Protein AF-A0A0F9DFB7-F1 (afdb_monomer_lite)

pLDDT: mean 82.39, std 17.06, range [36.91, 97.0]

Structure (mmCIF, N/CA/C/O backbone):
data_AF-A0A0F9DFB7-F1
#
_entry.id   AF-A0A0F9DFB7-F1
#
loop_
_atom_site.group_PDB
_atom_site.id
_atom_site.type_symbol
_atom_site.label_atom_id
_atom_site.label_alt_id
_atom_site.label_comp_id
_atom_site.label_asym_id
_atom_site.label_entity_id
_atom_site.label_seq_id
_atom_site.pdbx_PDB_ins_code
_atom_site.Cartn_x
_atom_site.Cartn_y
_atom_site.Cartn_z
_atom_site.occupancy
_atom_site.B_iso_or_equiv
_atom_site.auth_seq_id
_atom_site.auth_comp_id
_atom_site.auth_asym_id
_atom_site.auth_atom_id
_atom_site.pdbx_PDB_model_num
ATOM 1 N N . MET A 1 1 ? 10.838 5.566 4.985 1.00 41.28 1 MET A N 1
ATOM 2 C CA . MET A 1 1 ? 12.018 4.876 5.554 1.00 41.28 1 MET A CA 1
ATOM 3 C C . MET A 1 1 ? 11.910 3.370 5.271 1.00 41.28 1 MET A C 1
ATOM 5 O O . MET A 1 1 ? 11.809 2.583 6.194 1.00 41.28 1 MET A O 1
ATOM 9 N N . TYR A 1 2 ? 11.897 2.974 3.989 1.00 37.00 2 TYR A N 1
ATOM 10 C CA . TYR A 1 2 ? 11.796 1.569 3.536 1.00 37.00 2 TYR A CA 1
ATOM 11 C C . TYR A 1 2 ? 13.160 0.951 3.166 1.00 37.00 2 TYR A C 1
ATOM 13 O O . TYR A 1 2 ? 13.248 -0.240 2.885 1.00 37.00 2 TYR A O 1
ATOM 21 N N . LEU A 1 3 ? 14.235 1.750 3.156 1.00 40.28 3 LEU A N 1
ATOM 22 C CA . LEU A 1 3 ? 15.495 1.341 2.534 1.00 40.28 3 LEU A CA 1
ATOM 23 C C . LEU A 1 3 ? 16.368 0.447 3.395 1.00 40.28 3 LEU A C 1
ATOM 25 O O . LEU A 1 3 ? 16.974 -0.460 2.858 1.00 40.28 3 LEU A O 1
ATOM 29 N N . ASN A 1 4 ? 16.367 0.576 4.721 1.00 42.44 4 ASN A N 1
ATOM 30 C CA . ASN A 1 4 ? 17.325 -0.183 5.530 1.00 42.44 4 ASN A CA 1
ATOM 31 C C . ASN A 1 4 ? 17.163 -1.717 5.441 1.00 42.44 4 ASN A C 1
ATOM 33 O O . ASN A 1 4 ? 18.089 -2.440 5.806 1.00 42.44 4 ASN A O 1
ATOM 37 N N . ALA A 1 5 ? 16.004 -2.238 5.029 1.00 46.16 5 ALA A N 1
ATOM 38 C CA . ALA A 1 5 ? 15.813 -3.673 4.797 1.00 46.16 5 ALA A CA 1
ATOM 39 C C . ALA A 1 5 ? 16.169 -4.087 3.357 1.00 46.16 5 ALA A C 1
ATOM 41 O O . ALA A 1 5 ? 16.790 -5.129 3.173 1.00 46.16 5 ALA A O 1
ATOM 42 N N . PHE A 1 6 ? 15.845 -3.251 2.363 1.00 46.59 6 PHE A N 1
ATOM 43 C CA . PHE A 1 6 ? 16.222 -3.469 0.963 1.00 46.59 6 PHE A CA 1
ATOM 44 C C . PHE A 1 6 ? 17.724 -3.277 0.721 1.00 46.59 6 PHE A C 1
ATOM 46 O O . PHE A 1 6 ? 18.314 -4.074 0.006 1.00 46.59 6 PHE A O 1
ATOM 53 N N . ASP A 1 7 ? 18.364 -2.310 1.378 1.00 46.25 7 ASP A N 1
ATOM 54 C CA . ASP A 1 7 ? 19.808 -2.060 1.297 1.00 46.25 7 ASP A CA 1
ATOM 55 C C . ASP A 1 7 ? 20.609 -3.287 1.754 1.00 46.25 7 ASP A C 1
ATOM 57 O O . ASP A 1 7 ? 21.544 -3.694 1.079 1.00 46.25 7 ASP A O 1
ATOM 61 N N . LYS A 1 8 ? 20.173 -3.976 2.821 1.00 49.88 8 LYS A N 1
ATOM 62 C CA . LYS A 1 8 ? 20.781 -5.254 3.241 1.00 49.88 8 LYS A CA 1
ATOM 63 C C . LYS A 1 8 ? 20.566 -6.391 2.235 1.00 49.88 8 LYS A C 1
ATOM 65 O O . LYS A 1 8 ? 21.372 -7.310 2.180 1.00 49.88 8 LYS A O 1
ATOM 70 N N . PHE A 1 9 ? 19.482 -6.346 1.463 1.00 46.78 9 PHE A N 1
ATOM 71 C CA . PHE A 1 9 ? 19.218 -7.293 0.376 1.00 46.78 9 PHE A CA 1
ATOM 72 C C . PHE A 1 9 ? 20.095 -6.990 -0.854 1.00 46.78 9 PHE A C 1
ATOM 74 O O . PHE A 1 9 ? 20.488 -7.902 -1.572 1.00 46.78 9 PHE A O 1
ATOM 81 N N . LEU A 1 10 ? 20.440 -5.716 -1.073 1.00 49.59 10 LEU A N 1
ATOM 82 C CA . LEU A 1 10 ? 21.389 -5.260 -2.097 1.00 49.59 10 LEU A CA 1
ATOM 83 C C . LEU A 1 10 ? 22.858 -5.516 -1.705 1.00 49.59 10 LEU A C 1
ATOM 85 O O . LEU A 1 10 ? 23.713 -5.613 -2.582 1.00 49.59 10 LEU A O 1
ATOM 89 N N . GLU A 1 11 ? 23.147 -5.652 -0.407 1.00 49.62 11 GLU A N 1
ATOM 90 C CA . GLU A 1 11 ? 24.455 -6.050 0.137 1.00 49.62 11 GLU A CA 1
ATOM 91 C C . GLU A 1 11 ? 24.739 -7.561 0.017 1.00 49.62 11 GLU A C 1
ATOM 93 O O . GLU A 1 11 ? 25.873 -7.978 0.261 1.00 49.62 11 GLU A O 1
ATOM 98 N N . ASP A 1 12 ? 23.762 -8.393 -0.378 1.00 49.66 12 ASP A N 1
ATOM 99 C CA . ASP A 1 12 ? 24.020 -9.804 -0.694 1.00 49.66 12 ASP A CA 1
ATOM 100 C C . ASP A 1 12 ? 24.925 -9.876 -1.940 1.00 49.66 12 ASP A C 1
ATOM 102 O O . ASP A 1 12 ? 24.516 -9.433 -3.020 1.00 49.66 12 ASP A O 1
ATOM 106 N N . PRO A 1 13 ? 26.145 -10.439 -1.844 1.00 48.19 13 PRO A N 1
ATOM 107 C CA . PRO A 1 13 ? 27.082 -10.495 -2.961 1.00 48.19 13 PRO A CA 1
ATOM 108 C C . PRO A 1 13 ? 26.519 -11.233 -4.186 1.00 48.19 13 PRO A C 1
ATOM 110 O O . PRO A 1 13 ? 26.946 -10.950 -5.303 1.00 48.19 13 PRO A O 1
ATOM 113 N N . ASN A 1 14 ? 25.532 -12.122 -4.030 1.00 48.28 14 ASN A N 1
ATOM 114 C CA . ASN A 1 14 ? 24.883 -12.791 -5.162 1.00 48.28 14 ASN A CA 1
ATOM 115 C C . ASN A 1 14 ? 23.876 -11.896 -5.907 1.00 48.28 14 ASN A C 1
ATOM 117 O O . ASN A 1 14 ? 23.625 -12.121 -7.091 1.00 48.28 14 ASN A O 1
ATOM 121 N N . ILE A 1 15 ? 23.314 -10.879 -5.246 1.00 48.66 15 ILE A N 1
ATOM 122 C CA . ILE A 1 15 ? 22.401 -9.886 -5.844 1.00 48.66 15 ILE A CA 1
ATOM 123 C C . ILE A 1 15 ? 23.197 -8.671 -6.339 1.00 48.66 15 ILE A C 1
ATOM 125 O O . ILE A 1 15 ? 22.942 -8.179 -7.435 1.00 48.66 15 ILE A O 1
ATOM 129 N N . SER A 1 16 ? 24.230 -8.269 -5.595 1.00 45.50 16 SER A N 1
ATOM 130 C CA . SER A 1 16 ? 25.211 -7.232 -5.949 1.00 45.50 16 SER A CA 1
ATOM 131 C C . SER A 1 16 ? 25.983 -7.533 -7.246 1.00 45.50 16 SER A C 1
ATOM 133 O O . SER A 1 16 ? 26.396 -6.620 -7.958 1.00 45.50 16 SER A O 1
ATOM 135 N N . MET A 1 17 ? 26.143 -8.814 -7.596 1.00 44.22 17 MET A N 1
ATOM 136 C CA . MET A 1 17 ? 26.800 -9.263 -8.833 1.00 44.22 17 MET A CA 1
ATOM 137 C C . MET A 1 17 ? 25.859 -9.317 -10.054 1.00 44.22 17 MET A C 1
ATOM 139 O O . MET A 1 17 ? 26.300 -9.664 -11.151 1.00 44.22 17 MET A O 1
ATOM 143 N N . ASN A 1 18 ? 24.577 -8.968 -9.894 1.00 51.06 18 ASN A N 1
ATOM 144 C CA . ASN A 1 18 ? 23.594 -8.879 -10.973 1.00 51.06 18 ASN A CA 1
ATOM 145 C C . ASN A 1 18 ? 23.355 -7.388 -11.311 1.00 51.06 18 ASN A C 1
ATOM 147 O O . ASN A 1 18 ? 23.196 -6.587 -10.396 1.00 51.06 18 ASN A O 1
ATOM 151 N N . PRO A 1 19 ? 23.283 -6.963 -12.588 1.00 64.19 19 PRO A N 1
ATOM 152 C CA . PRO A 1 19 ? 23.215 -5.545 -12.984 1.00 64.19 19 PRO A CA 1
ATOM 153 C C . PRO A 1 19 ? 21.850 -4.872 -12.708 1.00 64.19 19 PRO A C 1
ATOM 155 O O . PRO A 1 19 ? 21.476 -3.911 -13.383 1.00 64.19 19 PRO A O 1
ATOM 158 N N . LEU A 1 20 ? 21.063 -5.401 -11.769 1.00 67.19 20 LEU A N 1
ATOM 159 C CA . LEU A 1 20 ? 19.707 -4.955 -11.479 1.00 67.19 20 LEU A CA 1
ATOM 160 C C . LEU A 1 20 ? 19.719 -3.931 -10.339 1.00 67.19 20 LEU A C 1
ATOM 162 O O . LEU A 1 20 ? 19.831 -4.284 -9.170 1.00 67.19 20 LEU A O 1
ATOM 166 N N . ASN A 1 21 ? 19.559 -2.656 -10.690 1.00 77.44 21 ASN A N 1
ATOM 167 C CA . ASN A 1 21 ? 19.437 -1.571 -9.720 1.00 77.44 21 ASN A CA 1
ATOM 168 C C . ASN A 1 21 ? 17.972 -1.384 -9.311 1.00 77.44 21 ASN A C 1
ATOM 170 O O . ASN A 1 21 ? 17.119 -1.114 -10.158 1.00 77.44 21 ASN A O 1
ATOM 174 N N . VAL A 1 22 ? 17.686 -1.477 -8.011 1.00 81.00 22 VAL A N 1
ATOM 175 C CA . VAL A 1 22 ? 16.373 -1.139 -7.446 1.00 81.00 22 VAL A CA 1
ATOM 176 C C . VAL A 1 22 ? 16.428 0.288 -6.916 1.00 81.00 22 VAL A C 1
ATOM 178 O O . VAL A 1 22 ? 17.233 0.598 -6.044 1.00 81.00 22 VAL A O 1
ATOM 181 N N . ILE A 1 23 ? 15.571 1.164 -7.441 1.00 82.25 23 ILE A N 1
ATOM 182 C CA . ILE A 1 23 ? 15.507 2.571 -7.036 1.00 82.25 23 ILE A CA 1
ATOM 183 C C . ILE A 1 23 ? 14.153 2.840 -6.391 1.00 82.25 23 ILE A C 1
ATOM 185 O O . ILE A 1 23 ? 13.110 2.728 -7.034 1.00 82.25 23 ILE A O 1
ATOM 189 N N . ALA A 1 24 ? 14.172 3.232 -5.119 1.00 83.12 24 ALA A N 1
ATOM 190 C CA . ALA A 1 24 ? 12.983 3.733 -4.447 1.00 83.12 24 ALA A CA 1
ATOM 191 C C . ALA A 1 24 ? 12.648 5.135 -4.973 1.00 83.12 24 ALA A C 1
ATOM 193 O O . ALA A 1 24 ? 13.496 6.026 -4.982 1.00 83.12 24 ALA A O 1
ATOM 194 N N . THR A 1 25 ? 11.402 5.348 -5.394 1.00 79.31 25 THR A N 1
ATOM 195 C CA . THR A 1 25 ? 10.950 6.656 -5.895 1.00 79.31 25 THR A CA 1
ATOM 196 C C . THR A 1 25 ? 10.561 7.611 -4.770 1.00 79.31 25 THR A C 1
ATOM 198 O O . THR A 1 25 ? 10.513 8.814 -4.999 1.00 79.31 25 THR A O 1
ATOM 201 N N . TYR A 1 26 ? 10.310 7.093 -3.558 1.00 76.81 26 TYR A N 1
ATOM 202 C CA . TYR A 1 26 ? 9.882 7.801 -2.334 1.00 76.81 26 TYR A CA 1
ATOM 203 C C . TYR A 1 26 ? 8.567 8.588 -2.425 1.00 76.81 26 TYR A C 1
ATOM 205 O O . TYR A 1 26 ? 7.975 8.899 -1.397 1.00 76.81 26 TYR A O 1
ATOM 213 N N . SER A 1 27 ? 8.102 8.894 -3.631 1.00 82.19 27 SER A N 1
ATOM 214 C CA . SER A 1 27 ? 6.834 9.534 -3.932 1.00 82.19 27 SER A CA 1
ATOM 215 C C . SER A 1 27 ? 6.341 9.043 -5.288 1.00 82.19 27 SER A C 1
ATOM 217 O O . SER A 1 27 ? 7.124 8.872 -6.228 1.00 82.19 27 SER A O 1
ATOM 219 N N . LYS A 1 28 ? 5.024 8.871 -5.410 1.00 84.31 28 LYS A N 1
ATOM 220 C CA . LYS A 1 28 ? 4.362 8.536 -6.675 1.00 84.31 28 LYS A CA 1
ATOM 221 C C . LYS A 1 28 ? 4.631 9.591 -7.758 1.00 84.31 28 LYS A C 1
ATOM 223 O O . LYS A 1 28 ? 4.920 9.239 -8.899 1.00 84.31 28 LYS A O 1
ATOM 228 N N . ASN A 1 29 ? 4.721 10.867 -7.375 1.00 86.56 29 ASN A N 1
ATOM 229 C CA . ASN A 1 29 ? 5.056 11.977 -8.278 1.00 86.56 29 ASN A CA 1
ATOM 230 C C . ASN A 1 29 ? 6.462 11.875 -8.892 1.00 86.56 29 ASN A C 1
ATOM 232 O O . ASN A 1 29 ? 6.714 12.404 -9.973 1.00 86.56 29 ASN A O 1
ATOM 236 N N . SER A 1 30 ? 7.391 11.195 -8.220 1.00 90.25 30 SER A N 1
ATOM 237 C CA . SER A 1 30 ? 8.769 11.039 -8.690 1.00 90.25 30 SER A CA 1
ATOM 238 C C . SER A 1 30 ? 8.940 9.873 -9.665 1.00 90.25 30 SER A C 1
ATOM 240 O O . SER A 1 30 ? 9.969 9.796 -10.332 1.00 90.25 30 SER A O 1
ATOM 242 N N . VAL A 1 31 ? 7.946 8.984 -9.788 1.00 92.00 31 VAL A N 1
ATOM 243 C CA . VAL A 1 31 ? 8.033 7.777 -10.624 1.00 92.00 31 VAL A CA 1
ATOM 244 C C . VAL A 1 31 ? 8.290 8.128 -12.087 1.00 92.00 31 VAL A C 1
ATOM 246 O O . VAL A 1 31 ? 9.253 7.632 -12.669 1.00 92.00 31 VAL A O 1
ATOM 249 N N . LEU A 1 32 ? 7.469 8.998 -12.681 1.00 92.50 32 LEU A N 1
ATOM 250 C CA . LEU A 1 32 ? 7.595 9.388 -14.088 1.00 92.50 32 LEU A CA 1
ATOM 251 C C . LEU A 1 32 ? 8.958 10.032 -14.416 1.00 92.50 32 LEU A C 1
ATOM 253 O O . LEU A 1 32 ? 9.651 9.503 -15.290 1.00 92.50 32 LEU A O 1
ATOM 257 N N . PRO A 1 33 ? 9.389 11.123 -13.745 1.00 93.50 33 PRO A N 1
ATOM 258 C CA . PRO A 1 33 ? 10.654 11.775 -14.078 1.00 93.50 33 PRO A CA 1
ATOM 259 C C . PRO A 1 33 ? 11.867 10.870 -13.839 1.00 93.50 33 PRO A C 1
ATOM 261 O O . PRO A 1 33 ? 12.788 10.879 -14.654 1.00 93.50 33 PRO A O 1
ATOM 264 N N . LEU A 1 34 ? 11.870 10.046 -12.781 1.00 92.50 34 LEU A N 1
ATOM 265 C CA . LEU A 1 34 ? 12.955 9.087 -12.549 1.00 92.50 34 LEU A CA 1
ATOM 266 C C . LEU A 1 34 ? 12.990 8.011 -13.633 1.00 92.50 34 LEU A C 1
ATOM 268 O O . LEU A 1 34 ? 14.062 7.681 -14.135 1.00 92.50 34 LEU A O 1
ATOM 272 N N . SER A 1 35 ? 11.830 7.494 -14.034 1.00 92.25 35 SER A N 1
ATOM 273 C CA . SER A 1 35 ? 11.757 6.471 -15.079 1.00 92.25 35 SER A CA 1
ATOM 274 C C . SER A 1 35 ? 12.341 6.988 -16.392 1.00 92.25 35 SER A C 1
ATOM 276 O O . SER A 1 35 ? 13.178 6.312 -16.997 1.00 92.25 35 SER A O 1
ATOM 278 N N . ILE A 1 36 ? 11.942 8.201 -16.798 1.00 92.44 36 ILE A N 1
ATOM 279 C CA . ILE A 1 36 ? 12.467 8.893 -17.984 1.00 92.44 36 ILE A CA 1
ATOM 280 C C . ILE A 1 36 ? 13.976 9.093 -17.857 1.00 92.44 36 ILE A C 1
ATOM 282 O O . ILE A 1 36 ? 14.711 8.713 -18.763 1.00 92.44 36 ILE A O 1
ATOM 286 N N . PHE A 1 37 ? 14.445 9.603 -16.715 1.00 93.88 37 PHE A N 1
ATOM 287 C CA . PHE A 1 37 ? 15.867 9.815 -16.466 1.00 93.88 37 PHE A CA 1
ATOM 288 C C . PHE A 1 37 ? 16.680 8.535 -16.694 1.00 93.88 37 PHE A C 1
ATOM 290 O O . PHE A 1 37 ? 17.611 8.543 -17.494 1.00 93.88 37 PHE A O 1
ATOM 297 N N . TYR A 1 38 ? 16.320 7.417 -16.059 1.00 91.25 38 TYR A N 1
ATOM 298 C CA . TYR A 1 38 ? 17.077 6.171 -16.218 1.00 91.25 38 TYR A CA 1
ATOM 299 C C . TYR A 1 38 ? 17.017 5.629 -17.648 1.00 91.25 38 TYR A C 1
ATOM 301 O O . TYR A 1 38 ? 18.039 5.200 -18.186 1.00 91.25 38 TYR A O 1
ATOM 309 N N . ARG A 1 39 ? 15.859 5.706 -18.306 1.00 90.50 39 ARG A N 1
ATOM 310 C CA . ARG A 1 39 ? 15.739 5.297 -19.709 1.00 90.50 39 ARG A CA 1
ATOM 311 C C . ARG A 1 39 ? 16.662 6.120 -20.613 1.00 90.50 39 ARG A C 1
ATOM 313 O O . ARG A 1 39 ? 17.383 5.544 -21.425 1.00 90.50 39 ARG A O 1
ATOM 320 N N . ASP A 1 40 ? 16.671 7.441 -20.455 1.00 92.38 40 ASP A N 1
ATOM 321 C CA . ASP A 1 40 ? 17.456 8.355 -21.296 1.00 92.38 40 ASP A CA 1
ATOM 322 C C . ASP A 1 40 ? 18.971 8.201 -21.070 1.00 92.38 40 ASP A C 1
ATOM 324 O O . ASP A 1 40 ? 19.768 8.495 -21.958 1.00 92.38 40 ASP A O 1
ATOM 328 N N . HIS A 1 41 ? 19.373 7.653 -19.919 1.00 91.50 41 HIS A N 1
ATOM 329 C CA . HIS A 1 41 ? 20.759 7.279 -19.616 1.00 91.50 41 HIS A CA 1
ATOM 330 C C . HIS A 1 41 ? 21.104 5.834 -20.025 1.00 91.50 41 HIS A C 1
ATOM 332 O O . HIS A 1 41 ? 22.147 5.311 -19.633 1.00 91.50 41 HIS A O 1
ATOM 338 N N . GLY A 1 42 ? 20.254 5.179 -20.822 1.00 87.75 42 GLY A N 1
ATOM 339 C CA . GLY A 1 42 ? 20.526 3.868 -21.417 1.00 87.75 42 GLY A CA 1
ATOM 340 C C . GLY A 1 42 ? 20.187 2.666 -20.533 1.00 87.75 42 GLY A C 1
ATOM 341 O O . GLY A 1 42 ? 20.520 1.536 -20.898 1.00 87.75 42 GLY A O 1
ATOM 342 N N . TYR A 1 43 ? 19.513 2.866 -19.397 1.00 87.56 43 TYR A N 1
ATOM 343 C CA . TYR A 1 43 ? 19.084 1.762 -18.540 1.00 87.56 43 TYR A CA 1
ATOM 344 C C . TYR A 1 43 ? 17.794 1.118 -19.063 1.00 87.56 43 TYR A C 1
ATOM 346 O O . TYR A 1 43 ? 16.857 1.787 -19.504 1.00 87.56 43 TYR A O 1
ATOM 354 N N . LYS A 1 44 ? 17.714 -0.215 -18.966 1.00 87.62 44 LYS A N 1
ATOM 355 C CA . LYS A 1 44 ? 16.462 -0.952 -19.175 1.00 87.62 44 LYS A CA 1
ATOM 356 C C . LYS A 1 44 ? 15.585 -0.813 -17.935 1.00 87.62 44 LYS A C 1
ATOM 358 O O . LYS A 1 44 ? 15.684 -1.607 -17.004 1.00 87.62 44 LYS A O 1
ATOM 363 N N . THR A 1 45 ? 14.749 0.215 -17.933 1.00 88.62 45 THR A N 1
ATOM 364 C CA . THR A 1 45 ? 13.893 0.552 -16.794 1.00 88.62 45 THR A CA 1
ATOM 365 C C . THR A 1 45 ? 12.605 -0.268 -16.802 1.00 88.62 45 THR A C 1
ATOM 367 O O . THR A 1 45 ? 11.890 -0.291 -17.808 1.00 88.62 45 THR A O 1
ATOM 370 N N . PHE A 1 46 ? 12.302 -0.885 -15.660 1.00 90.62 46 PHE A N 1
ATOM 371 C CA . PHE A 1 46 ? 10.990 -1.430 -15.313 1.00 90.62 46 PHE A CA 1
ATO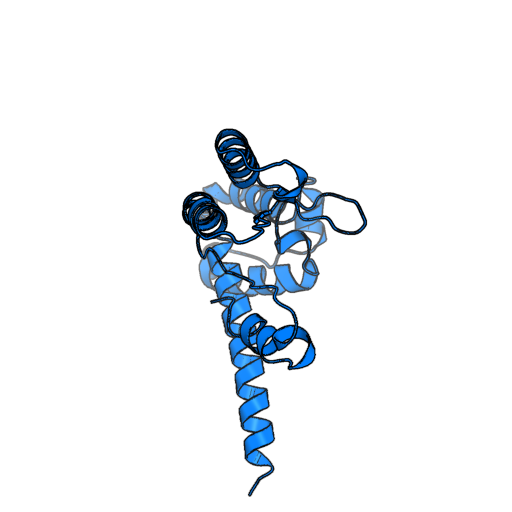M 372 C C . PHE A 1 46 ? 10.440 -0.641 -14.125 1.00 90.62 46 PHE A C 1
ATOM 374 O O . PHE A 1 46 ? 11.192 -0.259 -13.230 1.00 90.62 46 PHE A O 1
ATOM 381 N N . VAL A 1 47 ? 9.136 -0.401 -14.124 1.00 91.12 47 VAL A N 1
ATOM 382 C CA . VAL A 1 47 ? 8.425 0.357 -13.099 1.00 91.12 47 VAL A CA 1
ATOM 383 C C . VAL A 1 47 ? 7.442 -0.581 -12.419 1.00 91.12 47 VAL A C 1
ATOM 385 O O . VAL A 1 47 ? 6.596 -1.174 -13.087 1.00 91.12 47 VAL A O 1
ATOM 388 N N . LEU A 1 48 ? 7.571 -0.715 -11.101 1.00 90.06 48 LEU A N 1
ATOM 389 C CA . LEU A 1 48 ? 6.667 -1.505 -10.269 1.00 90.06 48 LEU A CA 1
ATOM 390 C C . LEU A 1 48 ? 5.630 -0.577 -9.635 1.00 90.06 48 LEU A C 1
ATOM 392 O O . LEU A 1 48 ? 6.008 0.436 -9.044 1.00 90.06 48 LEU A O 1
ATOM 396 N N . LEU A 1 49 ? 4.348 -0.911 -9.765 1.00 89.06 49 LEU A N 1
ATOM 397 C CA . LEU A 1 49 ? 3.233 -0.092 -9.288 1.00 89.06 49 LEU A CA 1
ATOM 398 C C . LEU A 1 49 ? 2.185 -0.927 -8.534 1.00 89.06 49 LEU A C 1
ATOM 400 O O . LEU A 1 49 ? 1.936 -2.089 -8.857 1.00 89.06 49 LEU A O 1
ATOM 404 N N . ASP A 1 50 ? 1.537 -0.310 -7.546 1.00 87.19 50 ASP A N 1
ATOM 405 C CA . ASP A 1 50 ? 0.288 -0.798 -6.954 1.00 87.19 50 ASP A CA 1
ATOM 406 C C . ASP A 1 50 ? -0.884 -0.661 -7.946 1.00 87.19 50 ASP A C 1
ATOM 408 O O . ASP A 1 50 ? -0.782 0.042 -8.951 1.00 87.19 50 ASP A O 1
ATOM 412 N N . ASN A 1 51 ? -2.015 -1.335 -7.702 1.00 87.94 51 ASN A N 1
ATOM 413 C CA . ASN A 1 51 ? -3.187 -1.246 -8.594 1.00 87.94 51 ASN A CA 1
ATOM 414 C C . ASN A 1 51 ? -4.145 -0.094 -8.241 1.00 87.94 51 ASN A C 1
ATOM 416 O O . ASN A 1 51 ? -5.248 -0.017 -8.800 1.00 87.94 51 ASN A O 1
ATOM 420 N N . GLY A 1 52 ? -3.725 0.822 -7.366 1.00 85.56 52 GLY A N 1
ATOM 421 C CA . GLY A 1 52 ? -4.462 2.036 -7.037 1.00 85.56 52 GLY A CA 1
ATOM 422 C C . GLY A 1 52 ? -4.706 2.945 -8.249 1.00 85.56 52 GLY A C 1
ATOM 423 O O . GLY A 1 52 ? -4.038 2.866 -9.284 1.00 85.56 52 GLY A O 1
ATOM 424 N N . GLU A 1 53 ? -5.686 3.841 -8.131 1.00 86.56 53 GLU A N 1
ATOM 425 C CA . GLU A 1 53 ? -6.081 4.743 -9.221 1.00 86.56 53 GLU A CA 1
ATOM 426 C C . GLU A 1 53 ? -4.940 5.667 -9.671 1.00 86.56 53 GLU A C 1
ATOM 428 O O . GLU A 1 53 ? -4.663 5.787 -10.864 1.00 86.56 53 GLU A O 1
ATOM 433 N N . GLU A 1 54 ? -4.218 6.257 -8.721 1.00 87.69 54 GLU A N 1
ATOM 434 C CA . GLU A 1 54 ? -3.075 7.133 -8.998 1.00 87.69 54 GLU A CA 1
ATOM 435 C C . GLU A 1 54 ? -1.964 6.408 -9.778 1.00 87.69 54 GLU A C 1
ATOM 437 O O . GLU A 1 54 ? -1.394 6.948 -10.725 1.00 87.69 54 GLU A O 1
ATOM 442 N N . ALA A 1 55 ? -1.701 5.141 -9.456 1.00 89.19 55 ALA A N 1
ATOM 443 C CA . ALA A 1 55 ? -0.729 4.332 -10.182 1.00 89.19 55 ALA A CA 1
ATOM 444 C C . ALA A 1 55 ? -1.179 4.008 -11.612 1.00 89.19 55 ALA A C 1
ATOM 446 O O . ALA A 1 55 ? -0.369 4.039 -12.542 1.00 89.19 55 ALA A O 1
ATOM 447 N N . LYS A 1 56 ? -2.478 3.779 -11.833 1.00 90.56 56 LYS A N 1
ATOM 448 C CA . LYS A 1 56 ? -3.043 3.636 -13.186 1.00 90.56 56 LYS A CA 1
ATOM 449 C C . LYS A 1 56 ? -2.890 4.925 -14.003 1.00 90.56 56 LYS A C 1
ATOM 451 O O . LYS A 1 56 ? -2.585 4.866 -15.199 1.00 90.56 56 LYS A O 1
ATOM 456 N N . GLN A 1 57 ? -3.038 6.090 -13.370 1.00 92.06 57 GLN A N 1
ATOM 457 C CA . GLN A 1 57 ? -2.774 7.381 -14.014 1.00 92.06 57 GLN A CA 1
ATOM 458 C C . GLN A 1 57 ? -1.291 7.526 -14.386 1.00 92.06 57 GLN A C 1
ATOM 460 O O . GLN A 1 57 ? -0.983 7.868 -15.530 1.00 92.06 57 GLN A O 1
ATOM 465 N N . ILE A 1 58 ? -0.370 7.181 -13.480 1.00 92.50 58 ILE A N 1
ATOM 466 C CA . ILE A 1 58 ? 1.080 7.181 -13.748 1.00 92.50 58 ILE A CA 1
ATOM 467 C C . ILE A 1 58 ? 1.432 6.226 -14.892 1.00 92.50 58 ILE A C 1
ATOM 469 O O . ILE A 1 58 ? 2.182 6.600 -15.789 1.00 92.50 58 ILE A O 1
ATOM 473 N N . SER A 1 59 ? 0.853 5.025 -14.924 1.00 92.50 59 SER A N 1
ATOM 474 C CA . SER A 1 59 ? 1.033 4.077 -16.032 1.00 92.50 59 SER A CA 1
ATOM 475 C C . SER A 1 59 ? 0.595 4.670 -17.374 1.00 92.50 59 SER A C 1
ATOM 477 O O . SER A 1 59 ? 1.297 4.526 -18.375 1.00 92.50 59 SER A O 1
ATOM 479 N N . THR A 1 60 ? -0.519 5.404 -17.395 1.00 93.38 60 THR A N 1
ATOM 480 C CA . THR A 1 60 ? -0.985 6.106 -18.600 1.00 93.38 60 THR A CA 1
ATOM 481 C C . THR A 1 60 ? 0.017 7.170 -19.048 1.00 93.38 60 THR A C 1
ATOM 483 O O . THR A 1 60 ? 0.325 7.263 -20.237 1.00 93.38 60 THR A O 1
ATOM 486 N N . GLN A 1 61 ? 0.582 7.931 -18.108 1.00 93.69 61 GLN A N 1
ATOM 487 C CA . GLN A 1 61 ? 1.619 8.922 -18.406 1.00 93.69 61 GLN A CA 1
ATOM 488 C C . GLN A 1 61 ? 2.924 8.274 -18.889 1.00 93.69 61 GLN A C 1
ATOM 490 O O . GLN A 1 61 ? 3.547 8.790 -19.813 1.00 93.69 61 GLN A O 1
ATOM 495 N N . LEU A 1 62 ? 3.323 7.132 -18.323 1.00 93.44 62 LEU A N 1
ATOM 496 C CA . LEU A 1 62 ? 4.487 6.365 -18.775 1.00 93.44 62 LEU A CA 1
ATOM 497 C C . LEU A 1 62 ? 4.296 5.890 -20.221 1.00 93.44 62 LEU A C 1
ATOM 499 O O . LEU A 1 62 ? 5.174 6.104 -21.053 1.00 93.44 62 LEU A O 1
ATOM 503 N N . MET A 1 63 ? 3.129 5.329 -20.553 1.00 92.19 63 MET A N 1
ATOM 504 C CA . MET A 1 63 ? 2.807 4.926 -21.929 1.00 92.19 63 MET A CA 1
ATOM 505 C C . MET A 1 63 ? 2.815 6.108 -22.907 1.00 92.19 63 MET A C 1
ATOM 507 O O . MET A 1 63 ? 3.283 5.962 -24.032 1.00 92.19 63 MET A O 1
ATOM 511 N N . ALA A 1 64 ? 2.338 7.283 -22.481 1.00 93.62 64 ALA A N 1
ATOM 512 C CA . ALA A 1 64 ? 2.402 8.508 -23.282 1.00 93.62 64 ALA A CA 1
ATOM 513 C C . ALA A 1 64 ? 3.838 9.029 -23.495 1.00 93.62 64 ALA A C 1
ATOM 515 O O . ALA A 1 64 ? 4.062 9.863 -24.365 1.00 93.62 64 ALA A O 1
ATOM 516 N N . ASN A 1 65 ? 4.800 8.534 -22.712 1.00 92.62 65 ASN A N 1
ATOM 517 C CA . ASN A 1 65 ? 6.226 8.826 -22.815 1.00 92.62 65 ASN A CA 1
ATOM 518 C C . ASN A 1 65 ? 7.001 7.602 -23.328 1.00 92.62 65 ASN A C 1
ATOM 520 O O . ASN A 1 65 ? 8.103 7.347 -22.859 1.00 92.62 65 ASN A O 1
ATOM 524 N N . ASP A 1 66 ? 6.440 6.821 -24.252 1.00 91.75 66 ASP A N 1
ATOM 525 C CA . ASP A 1 66 ? 7.113 5.704 -24.938 1.00 91.75 66 ASP A CA 1
ATOM 526 C C . ASP A 1 66 ? 7.591 4.543 -24.042 1.00 91.75 66 ASP A C 1
ATOM 528 O O . ASP A 1 66 ? 8.408 3.719 -24.463 1.00 91.75 66 ASP A O 1
ATOM 532 N N . PHE A 1 67 ? 7.076 4.416 -22.815 1.00 91.56 67 PHE A N 1
ATOM 533 C CA . PHE A 1 67 ? 7.249 3.178 -22.055 1.00 91.56 67 PHE A CA 1
ATOM 534 C C . PHE A 1 67 ? 6.304 2.108 -22.592 1.00 91.56 67 PHE A C 1
ATOM 536 O O . PHE A 1 67 ? 5.098 2.311 -22.745 1.00 91.56 67 PHE A O 1
ATOM 543 N N . SER A 1 68 ? 6.849 0.924 -22.850 1.00 88.44 68 SER A N 1
ATOM 544 C CA . SER A 1 68 ? 6.037 -0.221 -23.247 1.00 88.44 68 SER A CA 1
ATOM 545 C C . SER A 1 68 ? 5.235 -0.770 -22.063 1.00 88.44 68 SER A C 1
ATOM 547 O O . SER A 1 68 ? 5.661 -0.693 -20.911 1.00 88.44 68 SER A O 1
ATOM 549 N N . LYS A 1 69 ? 4.093 -1.413 -22.345 1.00 85.06 69 LYS A N 1
ATOM 550 C CA . LYS A 1 69 ? 3.264 -2.055 -21.307 1.00 85.06 69 LYS A CA 1
ATOM 551 C C . LYS A 1 69 ? 4.038 -3.077 -20.474 1.00 85.06 69 LYS A C 1
ATOM 553 O O . LYS A 1 69 ? 3.797 -3.190 -19.286 1.00 85.06 69 LYS A O 1
ATOM 558 N N . VAL A 1 70 ? 4.991 -3.787 -21.080 1.00 85.19 70 VAL A N 1
ATOM 559 C CA . VAL A 1 70 ? 5.822 -4.784 -20.381 1.00 85.19 70 VAL A CA 1
ATOM 560 C C . VAL A 1 70 ? 6.818 -4.162 -19.399 1.00 85.19 70 VAL A C 1
ATOM 562 O O . VAL A 1 70 ? 7.319 -4.860 -18.525 1.00 85.19 70 VAL A O 1
ATOM 565 N N . GLN A 1 71 ? 7.107 -2.863 -19.523 1.00 86.06 71 GLN A N 1
ATOM 566 C CA . GLN A 1 71 ? 7.953 -2.131 -18.578 1.00 86.06 71 GLN A CA 1
ATOM 567 C C . GLN A 1 71 ? 7.173 -1.608 -17.376 1.00 86.06 71 GLN A C 1
ATOM 569 O O . GLN A 1 71 ? 7.796 -1.187 -16.410 1.00 86.06 71 GLN A O 1
ATOM 574 N N . THR A 1 72 ? 5.840 -1.611 -17.412 1.00 89.38 72 THR A N 1
ATOM 575 C CA . THR A 1 72 ? 5.007 -1.267 -16.256 1.00 89.38 72 THR A CA 1
ATOM 576 C C . THR A 1 72 ? 4.404 -2.540 -15.684 1.00 89.38 72 THR A C 1
ATOM 578 O O . THR A 1 72 ? 3.535 -3.155 -16.296 1.00 89.38 72 THR A O 1
ATOM 581 N N . VAL A 1 73 ? 4.869 -2.938 -14.506 1.00 88.94 73 VAL A N 1
ATOM 582 C CA . VAL A 1 73 ? 4.427 -4.157 -13.833 1.00 88.94 73 VAL A CA 1
ATOM 583 C C . VAL A 1 73 ? 3.583 -3.767 -12.631 1.00 88.94 73 VAL A C 1
ATOM 585 O O . VAL A 1 73 ? 4.036 -3.036 -11.752 1.00 88.94 73 VAL A O 1
ATOM 588 N N . PHE A 1 74 ? 2.354 -4.267 -12.602 1.00 88.94 74 PHE A N 1
ATOM 589 C CA . PHE A 1 74 ? 1.463 -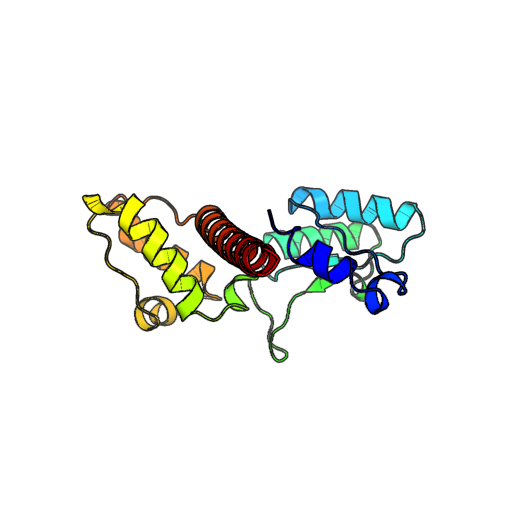4.120 -11.462 1.00 88.94 74 PHE A CA 1
ATOM 590 C C . PHE A 1 74 ? 1.628 -5.295 -10.502 1.00 88.94 74 PHE A C 1
ATOM 592 O O . PHE A 1 74 ? 1.892 -6.418 -10.934 1.00 88.94 74 PHE A O 1
ATOM 599 N N . PHE A 1 75 ? 1.478 -5.047 -9.203 1.00 85.44 75 PHE A N 1
ATOM 600 C CA . PHE A 1 75 ? 1.589 -6.114 -8.213 1.00 85.44 75 PHE A CA 1
ATOM 601 C C . PHE A 1 75 ? 0.423 -7.107 -8.283 1.00 85.44 75 PHE A C 1
ATOM 603 O O . PHE A 1 75 ? -0.747 -6.734 -8.397 1.00 85.44 75 PHE A O 1
ATOM 610 N N . GLU A 1 76 ? 0.753 -8.389 -8.141 1.00 85.69 76 GLU A N 1
ATOM 611 C CA . GLU A 1 76 ? -0.201 -9.493 -8.100 1.00 85.69 76 GLU A CA 1
ATOM 612 C C . GLU A 1 76 ? 0.179 -10.479 -6.990 1.00 85.69 76 GLU A C 1
ATOM 614 O O . GLU A 1 76 ? 1.358 -10.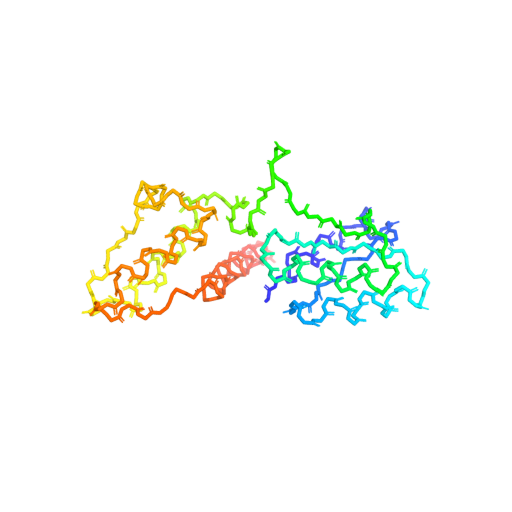741 -6.746 1.00 85.69 76 GLU A O 1
ATOM 619 N N . LEU A 1 77 ? -0.825 -11.071 -6.343 1.00 80.94 77 LEU A N 1
ATOM 620 C CA . LEU A 1 77 ? -0.673 -12.150 -5.372 1.00 80.94 77 LEU A CA 1
ATOM 621 C C . LEU A 1 77 ? -1.477 -13.360 -5.853 1.00 80.94 77 LEU A C 1
ATOM 623 O O . LEU A 1 77 ? -2.693 -13.288 -6.021 1.00 80.94 77 LEU A O 1
ATOM 627 N N . GLY A 1 78 ? -0.803 -14.484 -6.110 1.00 81.06 78 GLY A N 1
ATOM 628 C CA . GLY A 1 78 ? -1.472 -15.699 -6.588 1.00 81.06 78 GLY A CA 1
ATOM 629 C C . GLY A 1 78 ? -2.235 -15.502 -7.907 1.00 81.06 78 GLY A C 1
ATOM 630 O O . GLY A 1 78 ? -3.318 -16.057 -8.072 1.00 81.06 78 GLY A O 1
ATOM 631 N N . SER A 1 79 ? -1.682 -14.709 -8.835 1.00 80.25 79 SER A N 1
ATOM 632 C CA . SER A 1 79 ? -2.313 -14.305 -10.111 1.00 80.25 79 SER A CA 1
ATOM 633 C C . SER A 1 79 ? -3.571 -13.436 -9.965 1.00 80.25 79 SER A C 1
ATOM 635 O O . SER A 1 79 ? -4.357 -13.317 -10.905 1.00 80.25 79 SER A O 1
ATOM 637 N N . LYS A 1 80 ? -3.801 -12.849 -8.784 1.00 84.81 80 LYS A N 1
ATOM 638 C CA . LYS A 1 80 ? -4.848 -11.848 -8.565 1.00 84.81 80 LYS A CA 1
ATOM 639 C C . LYS A 1 80 ? -4.210 -10.476 -8.360 1.00 84.81 80 LYS A C 1
ATOM 641 O O . LYS A 1 80 ? -3.260 -10.383 -7.582 1.00 84.81 80 LYS A O 1
ATOM 646 N N . PRO A 1 81 ? -4.729 -9.415 -8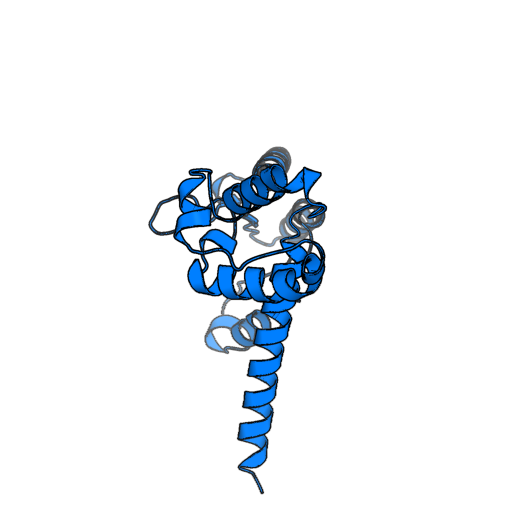.994 1.00 84.31 81 PRO A N 1
ATOM 647 C CA . PRO A 1 81 ? -4.245 -8.066 -8.742 1.00 84.31 81 PRO A CA 1
ATOM 648 C C . PRO A 1 81 ? -4.529 -7.680 -7.289 1.00 84.31 81 PRO A C 1
ATOM 650 O O . PRO A 1 81 ? -5.643 -7.880 -6.798 1.00 84.31 81 PRO A O 1
ATOM 653 N N . ILE A 1 82 ? -3.527 -7.119 -6.618 1.00 86.75 82 ILE A N 1
ATOM 654 C CA . ILE A 1 82 ? -3.675 -6.546 -5.273 1.00 86.75 82 ILE A CA 1
ATOM 655 C C . ILE A 1 82 ? -3.796 -5.028 -5.374 1.00 86.75 82 ILE A C 1
ATOM 657 O O . ILE A 1 82 ? -3.079 -4.422 -6.171 1.00 86.75 82 ILE A O 1
ATOM 661 N N . GLN A 1 83 ? -4.718 -4.405 -4.634 1.00 88.19 83 GLN A N 1
ATOM 662 C CA . GLN A 1 83 ? -4.980 -2.969 -4.790 1.00 88.19 83 GLN A CA 1
ATOM 663 C C . GLN A 1 83 ? -3.820 -2.142 -4.261 1.00 88.19 83 GLN A C 1
ATOM 665 O O . GLN A 1 83 ? -3.357 -1.232 -4.952 1.00 88.19 83 GLN A O 1
ATOM 670 N N . SER A 1 84 ? -3.320 -2.498 -3.085 1.00 87.75 84 SER A N 1
ATOM 671 C CA . SER A 1 84 ? -2.206 -1.818 -2.442 1.00 87.75 84 SER A CA 1
ATOM 672 C C . SER A 1 84 ? -1.212 -2.808 -1.837 1.00 87.75 84 SER A C 1
ATOM 674 O O . SER A 1 84 ? -1.425 -4.020 -1.838 1.00 87.75 84 SER A O 1
ATOM 676 N N . ILE A 1 85 ? -0.082 -2.302 -1.343 1.00 85.00 85 ILE A N 1
ATOM 677 C CA . ILE A 1 85 ? 0.951 -3.148 -0.732 1.00 85.00 85 ILE A CA 1
ATOM 678 C C . ILE A 1 85 ? 0.484 -3.755 0.599 1.00 85.00 85 ILE A C 1
ATOM 680 O O . ILE A 1 85 ? 0.928 -4.834 0.977 1.00 85.00 85 ILE A O 1
ATOM 684 N N . GLU A 1 86 ? -0.446 -3.097 1.286 1.00 88.94 86 GLU A N 1
ATOM 685 C CA . GLU A 1 86 ? -1.074 -3.572 2.518 1.00 88.94 86 GLU A CA 1
ATOM 686 C C . GLU A 1 86 ? -1.859 -4.869 2.294 1.00 88.94 86 GLU A C 1
ATOM 688 O O . GLU A 1 86 ? -1.892 -5.715 3.183 1.00 88.94 86 GLU A O 1
ATOM 693 N N . ASP A 1 87 ? -2.401 -5.086 1.091 1.00 88.75 87 ASP A N 1
ATOM 694 C CA . ASP A 1 87 ? -3.057 -6.349 0.722 1.00 88.75 87 ASP A CA 1
ATOM 695 C C . ASP A 1 87 ? -2.072 -7.529 0.625 1.00 88.75 87 ASP A C 1
ATOM 697 O O . ASP A 1 87 ? -2.489 -8.688 0.594 1.00 88.75 87 ASP A O 1
ATOM 701 N N . TYR A 1 88 ? -0.765 -7.256 0.554 1.00 86.75 88 TYR A N 1
ATOM 702 C CA . TYR A 1 88 ? 0.278 -8.283 0.595 1.00 86.75 88 TYR A CA 1
ATOM 703 C C . TYR A 1 88 ? 0.601 -8.725 2.030 1.00 86.75 88 TYR A C 1
ATOM 705 O O . TYR A 1 88 ? 1.211 -9.775 2.240 1.00 86.75 88 TYR A O 1
ATOM 713 N N . MET A 1 89 ? 0.226 -7.923 3.028 1.00 88.06 89 MET A N 1
ATOM 714 C CA . MET A 1 89 ? 0.489 -8.221 4.430 1.00 88.06 89 MET A CA 1
ATOM 715 C C . MET A 1 89 ? -0.555 -9.188 4.991 1.00 88.06 89 MET A C 1
ATOM 717 O O . MET A 1 89 ? -1.700 -9.241 4.543 1.00 88.06 89 MET A O 1
ATOM 721 N N . VAL A 1 90 ? -0.170 -9.943 6.022 1.00 90.56 90 VAL A N 1
ATOM 722 C CA . VAL A 1 90 ? -1.141 -10.687 6.830 1.00 90.56 90 VAL A CA 1
ATOM 723 C C . VAL A 1 90 ? -2.060 -9.665 7.499 1.00 90.56 90 VAL A C 1
ATOM 725 O O . VAL A 1 90 ? -1.588 -8.767 8.198 1.00 90.56 90 VAL A O 1
ATOM 728 N N . LEU A 1 91 ? -3.368 -9.779 7.254 1.00 92.00 91 LEU A N 1
ATOM 729 C CA . LEU A 1 91 ? -4.352 -8.783 7.684 1.00 92.00 91 LEU A CA 1
ATOM 730 C C . LEU A 1 91 ? -4.301 -8.559 9.197 1.00 92.00 91 LEU A C 1
ATOM 732 O O . LEU A 1 91 ? -4.329 -7.425 9.655 1.00 92.00 91 LEU A O 1
ATOM 736 N N . GLU A 1 92 ? -4.170 -9.628 9.970 1.00 93.19 92 GLU A N 1
ATOM 737 C CA . GLU A 1 92 ? -4.076 -9.591 11.425 1.00 93.19 92 GLU A CA 1
ATOM 738 C C . GLU A 1 92 ? -2.864 -8.776 11.911 1.00 93.19 92 GLU A C 1
ATOM 740 O O . GLU A 1 92 ? -2.993 -7.983 12.844 1.00 93.19 92 GLU A O 1
ATOM 745 N N . ASP A 1 93 ? -1.714 -8.902 11.243 1.00 91.75 93 ASP A N 1
ATOM 746 C CA . ASP A 1 93 ? -0.501 -8.147 11.580 1.00 91.75 93 ASP A CA 1
ATOM 747 C C . ASP A 1 93 ? -0.654 -6.661 11.232 1.00 91.75 93 ASP A C 1
ATOM 749 O O . ASP A 1 93 ? -0.244 -5.784 11.999 1.00 91.75 93 ASP A O 1
ATOM 753 N N . TYR A 1 94 ? -1.287 -6.357 10.095 1.00 94.56 94 TYR A N 1
ATOM 754 C CA . TYR A 1 94 ? -1.587 -4.976 9.726 1.00 94.56 94 TYR A CA 1
ATOM 755 C C . TYR A 1 94 ? -2.597 -4.348 10.697 1.00 94.56 94 TYR A C 1
ATOM 757 O O . TYR A 1 94 ? -2.385 -3.234 11.177 1.00 94.56 94 TYR A O 1
ATOM 765 N N . LEU A 1 95 ? -3.654 -5.078 11.071 1.00 96.31 95 LEU A N 1
ATOM 766 C CA . LEU A 1 95 ? -4.640 -4.612 12.048 1.00 96.31 95 LEU A CA 1
ATOM 767 C C . LEU A 1 95 ? -4.056 -4.451 13.442 1.00 96.31 95 LEU A C 1
ATOM 769 O O . LEU A 1 95 ? -4.469 -3.545 14.162 1.00 96.31 95 LEU A O 1
ATOM 773 N N . HIS A 1 96 ? -3.062 -5.252 13.822 1.00 94.94 96 HIS A N 1
ATOM 774 C CA . HIS A 1 96 ? -2.325 -5.003 15.052 1.00 94.94 96 HIS A CA 1
ATOM 775 C C . HIS A 1 96 ? -1.694 -3.602 15.040 1.00 94.94 96 HIS A C 1
ATOM 777 O O . HIS A 1 96 ? -1.865 -2.848 15.996 1.00 94.94 96 HIS A O 1
ATOM 783 N N . ALA A 1 97 ? -1.031 -3.213 13.946 1.00 95.19 97 ALA A N 1
ATOM 784 C CA . ALA A 1 97 ? -0.469 -1.870 13.806 1.00 95.19 97 ALA A CA 1
ATOM 785 C C . ALA A 1 97 ? -1.549 -0.773 13.799 1.00 95.19 97 ALA A C 1
ATOM 787 O O . ALA A 1 97 ? -1.394 0.237 14.486 1.00 95.19 97 ALA A O 1
ATOM 788 N N . VAL A 1 98 ? -2.659 -0.982 13.081 1.00 96.75 98 VAL A N 1
ATOM 789 C CA . VAL A 1 98 ? -3.806 -0.054 13.062 1.00 96.75 98 VAL A CA 1
ATOM 790 C C . VAL A 1 98 ? -4.348 0.170 14.472 1.00 96.75 98 VAL A C 1
ATOM 792 O O . VAL A 1 98 ? -4.435 1.311 14.927 1.00 96.75 98 VAL A O 1
ATOM 795 N N . ASN A 1 99 ? -4.656 -0.914 15.181 1.00 97.00 99 ASN A N 1
ATOM 796 C CA . ASN A 1 99 ? -5.231 -0.868 16.518 1.00 97.00 99 ASN A CA 1
ATOM 797 C C . ASN A 1 99 ? -4.284 -0.189 17.510 1.00 97.00 99 ASN A C 1
ATOM 799 O O . ASN A 1 99 ? -4.716 0.688 18.246 1.00 97.00 99 ASN A O 1
ATOM 803 N N . GLN A 1 100 ? -2.986 -0.505 17.483 1.00 95.19 100 GLN A N 1
ATOM 804 C CA . GLN A 1 100 ? -2.008 0.146 18.363 1.00 95.19 100 GLN A CA 1
ATOM 805 C C . GLN A 1 100 ? -1.892 1.656 18.115 1.00 95.19 100 GLN A C 1
ATOM 807 O O . GLN A 1 100 ? -1.818 2.436 19.066 1.00 95.19 100 GLN A O 1
ATOM 812 N N . THR A 1 101 ? -1.908 2.091 16.854 1.00 95.44 101 THR A N 1
ATOM 813 C CA . THR A 1 101 ? -1.860 3.520 16.523 1.00 95.44 101 THR A CA 1
ATOM 814 C C . THR A 1 101 ? -3.128 4.243 16.981 1.00 95.44 101 THR A C 1
ATOM 816 O O . THR A 1 101 ? -3.058 5.299 17.619 1.00 95.44 101 THR A O 1
ATOM 819 N N . TYR A 1 102 ? -4.300 3.690 16.671 1.00 96.38 102 TYR A N 1
ATOM 820 C CA . TYR A 1 102 ? -5.568 4.385 16.882 1.00 96.38 102 TYR A CA 1
ATOM 821 C C . TYR A 1 102 ? -6.153 4.230 18.288 1.00 96.38 102 TYR A C 1
ATOM 823 O O . TYR A 1 102 ? -6.838 5.143 18.739 1.00 96.38 102 TYR A O 1
ATOM 831 N N . GLU A 1 103 ? -5.768 3.205 19.049 1.00 95.56 103 GLU A N 1
ATOM 832 C CA . GLU A 1 103 ? -6.042 3.114 20.492 1.00 95.56 103 GLU A CA 1
ATOM 833 C C . GLU A 1 103 ? -5.466 4.316 21.262 1.00 95.56 103 GLU A C 1
ATOM 835 O O . GLU A 1 103 ? -6.021 4.765 22.269 1.00 95.56 103 GLU A O 1
ATOM 840 N N . ILE A 1 104 ? -4.348 4.871 20.789 1.00 93.12 104 ILE A N 1
ATOM 841 C CA . ILE A 1 104 ? -3.740 6.067 21.374 1.00 93.12 104 ILE A CA 1
ATOM 842 C C . ILE A 1 104 ? -4.380 7.332 20.795 1.00 93.12 104 ILE A C 1
ATOM 844 O O . ILE A 1 104 ? -4.760 8.217 21.565 1.00 93.12 104 ILE A O 1
ATOM 848 N N . LYS A 1 105 ? -4.502 7.429 19.461 1.00 94.50 105 LYS A N 1
ATOM 849 C CA . LYS A 1 105 ? -4.999 8.646 18.786 1.00 94.50 105 LYS A CA 1
ATOM 850 C C . LYS A 1 105 ? -6.467 8.940 19.084 1.00 94.50 105 LYS A C 1
ATOM 852 O O . LYS A 1 105 ? -6.808 10.109 19.204 1.00 94.50 105 LYS A O 1
ATOM 857 N N . LEU A 1 106 ? -7.296 7.905 19.209 1.00 95.12 106 LEU A N 1
ATOM 858 C CA . LEU A 1 106 ? -8.753 8.007 19.327 1.00 95.12 106 LEU A CA 1
ATOM 859 C C . LEU A 1 106 ? -9.274 7.530 20.692 1.00 95.12 106 LEU A C 1
ATOM 861 O O . LEU A 1 106 ? -10.422 7.107 20.845 1.00 95.12 106 LEU A O 1
ATOM 865 N N . ARG A 1 107 ? -8.412 7.581 21.717 1.00 91.94 107 ARG A N 1
ATOM 866 C CA . ARG A 1 107 ? -8.749 7.131 23.073 1.00 91.94 107 ARG A CA 1
ATOM 867 C C . ARG A 1 107 ? -9.940 7.888 23.663 1.00 91.94 107 ARG A C 1
ATOM 869 O O . ARG A 1 107 ? -10.691 7.319 24.452 1.00 91.94 107 ARG A O 1
ATOM 876 N N . LYS A 1 108 ? -10.081 9.181 23.357 1.00 92.81 108 LYS A N 1
ATOM 877 C CA . LYS A 1 108 ? -11.155 10.026 23.911 1.00 92.81 108 LYS A CA 1
ATOM 878 C C . LYS A 1 108 ? -12.454 9.890 23.118 1.00 92.81 108 LYS A C 1
ATOM 880 O O . LYS A 1 108 ? -13.520 10.186 23.643 1.00 92.81 108 LYS A O 1
ATOM 885 N N . GLU A 1 109 ? -12.335 9.410 21.892 1.00 93.69 109 GLU A N 1
ATOM 886 C CA . GLU A 1 109 ? -13.363 9.234 20.877 1.00 93.69 109 GLU A CA 1
ATOM 887 C C . GLU A 1 109 ? -13.976 7.821 20.935 1.00 93.69 109 GLU A C 1
ATOM 889 O O . GLU A 1 109 ? -14.822 7.469 20.120 1.00 93.69 109 GLU A O 1
ATOM 894 N N . GLY A 1 110 ? -13.568 7.002 21.915 1.00 90.81 110 GLY A N 1
ATOM 895 C CA . GLY A 1 110 ? -14.163 5.692 22.179 1.00 90.81 110 GLY A CA 1
ATOM 896 C C . GLY A 1 110 ? -13.742 4.598 21.200 1.00 90.81 110 GLY A C 1
ATOM 897 O O . GLY A 1 110 ? -14.482 3.630 21.030 1.00 90.81 110 GLY A O 1
ATOM 898 N N . PHE A 1 111 ? -12.575 4.730 20.561 1.00 95.06 111 PHE A N 1
ATOM 899 C CA . PHE A 1 111 ? -12.059 3.702 19.660 1.00 95.06 111 PHE A CA 1
ATOM 900 C C . PHE A 1 111 ? -11.945 2.339 20.352 1.00 95.06 111 PHE A C 1
ATOM 902 O O . PHE A 1 111 ? -11.463 2.226 21.482 1.00 95.06 111 PHE A O 1
ATOM 909 N N . THR A 1 112 ? -12.361 1.299 19.635 1.00 93.75 112 THR A N 1
ATOM 910 C CA . THR A 1 112 ? -12.206 -0.099 20.038 1.00 93.75 112 THR A CA 1
ATOM 911 C C . THR A 1 112 ? -11.466 -0.851 18.945 1.00 93.75 112 THR A C 1
ATOM 913 O O . THR A 1 112 ? -11.562 -0.505 17.769 1.00 93.75 112 THR A O 1
ATOM 916 N N . ASN A 1 113 ? -10.687 -1.857 19.345 1.00 96.19 113 ASN A N 1
ATOM 917 C CA . ASN A 1 113 ? -9.855 -2.603 18.411 1.00 96.19 113 ASN A CA 1
ATOM 918 C C . ASN A 1 113 ? -10.712 -3.286 17.347 1.00 96.19 113 ASN A C 1
ATOM 920 O O . ASN A 1 113 ? -11.616 -4.054 17.674 1.00 96.19 113 ASN A O 1
ATOM 924 N N . LEU A 1 114 ? -10.361 -3.041 16.089 1.00 96.50 114 LEU A N 1
ATOM 925 C CA . LEU A 1 114 ? -10.990 -3.661 14.937 1.00 96.50 114 LEU A CA 1
ATOM 926 C C . LEU A 1 114 ? -10.560 -5.121 14.837 1.00 96.50 114 LEU A C 1
ATOM 928 O O . LEU A 1 114 ? -9.370 -5.447 14.959 1.00 96.50 114 LEU A O 1
ATOM 932 N N . THR A 1 115 ? -11.531 -5.988 14.589 1.00 96.25 115 THR A N 1
ATOM 933 C CA . THR A 1 115 ? -11.310 -7.393 14.256 1.00 96.25 115 THR A CA 1
ATOM 934 C C . THR A 1 115 ? -11.154 -7.572 12.749 1.00 96.25 115 THR A C 1
ATOM 936 O O . THR A 1 115 ? -11.404 -6.668 11.948 1.00 96.25 115 THR A O 1
ATOM 939 N N . LYS A 1 116 ? -10.717 -8.763 12.342 1.00 95.88 116 LYS A N 1
ATOM 940 C CA . LYS A 1 116 ? -10.626 -9.116 10.926 1.00 95.88 116 LYS A CA 1
ATOM 941 C C . LYS A 1 116 ? -12.002 -9.108 10.268 1.00 95.88 116 LYS A C 1
ATOM 943 O O . LYS A 1 116 ? -12.136 -8.646 9.138 1.00 95.88 116 LYS A O 1
ATOM 948 N N . GLU A 1 117 ? -12.996 -9.615 10.979 1.00 95.69 117 GLU A N 1
ATOM 949 C CA . GLU A 1 117 ? -14.384 -9.688 10.546 1.00 95.69 117 GLU A CA 1
ATOM 950 C C . GLU A 1 117 ? -14.935 -8.281 10.283 1.00 95.69 117 GLU A C 1
ATOM 952 O O . GLU A 1 117 ? -15.428 -8.035 9.184 1.00 95.69 117 GLU A O 1
ATOM 957 N N . ASP A 1 118 ? -14.712 -7.326 11.196 1.00 94.69 118 ASP A N 1
ATOM 958 C CA . ASP A 1 118 ? -15.169 -5.932 11.036 1.00 94.69 118 ASP A CA 1
ATOM 959 C C . ASP A 1 118 ? -14.702 -5.306 9.713 1.00 94.69 118 ASP A C 1
ATOM 961 O O . ASP A 1 118 ? -15.446 -4.576 9.049 1.00 94.69 118 ASP A O 1
ATOM 965 N N . VAL A 1 119 ? -13.461 -5.605 9.321 1.00 95.25 119 VAL A N 1
ATOM 966 C CA . VAL A 1 119 ? -12.826 -5.072 8.111 1.00 95.25 119 VAL A CA 1
ATOM 967 C C . VAL A 1 119 ? -13.303 -5.810 6.866 1.00 95.25 119 VAL A C 1
ATOM 969 O O . VAL A 1 119 ? -13.632 -5.173 5.866 1.00 95.25 119 VAL A O 1
ATOM 972 N N . LEU A 1 120 ? -13.374 -7.141 6.905 1.00 93.50 120 LEU A N 1
ATOM 973 C CA . LEU A 1 120 ? -13.799 -7.938 5.752 1.00 93.50 120 LEU A CA 1
ATOM 974 C C . LEU A 1 120 ? -15.289 -7.762 5.428 1.00 93.50 120 LEU A C 1
ATOM 976 O O . LEU A 1 120 ? -15.653 -7.787 4.250 1.00 93.50 120 LEU A O 1
ATOM 980 N N . ASP A 1 121 ? -16.129 -7.506 6.432 1.00 93.69 121 ASP A N 1
ATOM 981 C CA . ASP A 1 121 ? -17.575 -7.314 6.272 1.00 93.69 121 ASP A CA 1
ATOM 982 C C . ASP A 1 121 ? -17.935 -6.088 5.417 1.00 93.69 121 ASP A C 1
ATOM 984 O O . ASP A 1 121 ? -19.033 -6.013 4.862 1.00 93.69 121 ASP A O 1
ATOM 988 N N . ARG A 1 122 ? -17.012 -5.130 5.246 1.00 94.25 122 ARG A N 1
ATOM 989 C CA . ARG A 1 122 ? -17.224 -3.963 4.370 1.00 94.25 122 ARG A CA 1
ATOM 990 C C . ARG A 1 122 ?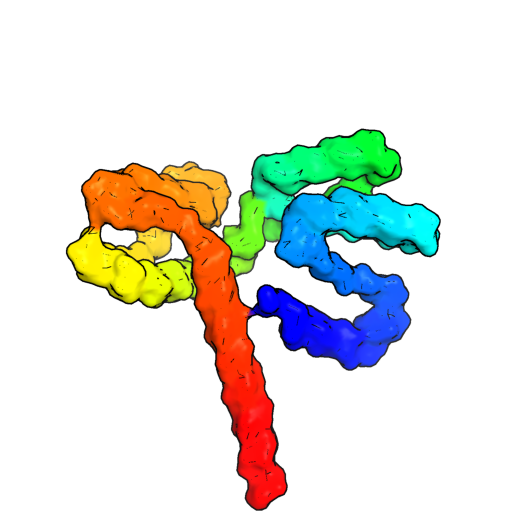 -17.193 -4.310 2.882 1.00 94.25 122 ARG A C 1
ATOM 992 O O . ARG A 1 122 ? -17.765 -3.566 2.080 1.00 94.25 122 ARG A O 1
ATOM 999 N N . GLY A 1 123 ? -16.571 -5.431 2.506 1.00 89.75 123 GLY A N 1
ATOM 1000 C CA . GLY A 1 123 ? -16.613 -5.977 1.147 1.00 89.75 123 GLY A CA 1
ATOM 1001 C C . GLY A 1 123 ? -16.095 -5.038 0.048 1.00 89.75 123 GLY A C 1
ATOM 1002 O O . GLY A 1 123 ? -16.523 -5.157 -1.102 1.00 89.75 123 GLY A O 1
ATOM 1003 N N . LYS A 1 124 ? -15.224 -4.079 0.383 1.00 90.88 124 LYS A N 1
ATOM 1004 C CA . LYS A 1 124 ? -14.548 -3.181 -0.567 1.00 90.88 124 LYS A CA 1
ATOM 1005 C C . LYS A 1 124 ? -13.287 -3.826 -1.144 1.00 90.88 124 LYS A C 1
ATOM 1007 O O . LYS A 1 124 ? -12.869 -4.906 -0.718 1.00 90.88 124 LYS A O 1
ATOM 1012 N N . ASN A 1 125 ? -12.687 -3.176 -2.143 1.00 87.50 125 ASN A N 1
ATOM 1013 C CA . ASN A 1 125 ? -11.520 -3.718 -2.824 1.00 87.50 125 ASN A CA 1
ATOM 1014 C C . ASN A 1 125 ? -10.257 -3.430 -2.003 1.00 87.50 125 ASN A C 1
ATOM 1016 O O . ASN A 1 125 ? -9.654 -2.367 -2.105 1.00 87.50 125 ASN A O 1
ATOM 1020 N N . GLY A 1 126 ? -9.839 -4.417 -1.213 1.00 89.06 126 GLY A N 1
ATOM 1021 C CA . GLY A 1 126 ? -8.598 -4.358 -0.443 1.00 89.06 126 GLY A CA 1
ATOM 1022 C C . GLY A 1 126 ? -8.751 -3.759 0.955 1.00 89.06 126 GLY A C 1
ATOM 1023 O O . GLY A 1 126 ? -9.789 -3.208 1.336 1.00 89.06 126 GLY A O 1
ATOM 1024 N N . VAL A 1 127 ? -7.699 -3.908 1.753 1.00 93.12 127 VAL A N 1
ATOM 1025 C CA . VAL A 1 127 ? -7.675 -3.572 3.182 1.00 93.12 127 VAL A CA 1
ATOM 1026 C C . VAL A 1 127 ? -7.857 -2.072 3.403 1.00 93.12 127 VAL A C 1
ATOM 1028 O O . VAL A 1 127 ? -8.647 -1.669 4.257 1.00 93.12 127 VAL A O 1
ATOM 1031 N N . LEU A 1 128 ? -7.188 -1.236 2.604 1.00 93.44 128 LEU A N 1
ATOM 1032 C CA . LEU A 1 128 ? -7.271 0.220 2.740 1.00 93.44 128 LEU A CA 1
ATOM 1033 C C . LEU A 1 128 ? -8.674 0.762 2.451 1.00 93.44 128 LEU A C 1
ATOM 1035 O O . LEU A 1 128 ? -9.137 1.650 3.164 1.00 93.44 128 LEU A O 1
ATOM 1039 N N . GLU A 1 129 ? -9.369 0.257 1.430 1.00 93.06 129 GLU A N 1
ATOM 1040 C CA . GLU A 1 129 ? -10.732 0.713 1.134 1.00 93.06 129 GLU A CA 1
ATOM 1041 C C . GLU A 1 129 ? -11.716 0.302 2.235 1.00 93.06 129 GLU A C 1
ATOM 1043 O O . GLU A 1 129 ? -12.579 1.095 2.617 1.00 93.06 129 GLU A O 1
ATOM 1048 N N . ASN A 1 130 ? -11.562 -0.908 2.780 1.00 95.44 130 ASN A N 1
ATOM 1049 C CA . ASN A 1 130 ? -12.368 -1.375 3.906 1.00 95.44 130 ASN A CA 1
ATOM 1050 C C . ASN A 1 130 ? -12.163 -0.497 5.149 1.00 95.44 130 ASN A C 1
ATOM 1052 O O . ASN A 1 130 ? -13.136 -0.061 5.763 1.00 95.44 130 ASN A O 1
ATOM 1056 N N . LEU A 1 131 ? -10.912 -0.173 5.490 1.00 96.31 131 LEU A N 1
ATOM 1057 C CA . LEU A 1 131 ? -10.601 0.705 6.622 1.00 96.31 131 LEU A CA 1
ATOM 1058 C C . LEU A 1 131 ? -11.117 2.131 6.398 1.00 96.31 131 LEU A C 1
ATOM 1060 O O . LEU A 1 131 ? -11.731 2.709 7.290 1.00 96.31 131 LEU A O 1
ATOM 1064 N N . ASN A 1 132 ? -10.963 2.688 5.196 1.00 95.38 132 ASN A N 1
ATOM 1065 C CA . ASN A 1 132 ? -11.528 4.001 4.875 1.00 95.38 132 ASN A CA 1
ATOM 1066 C C . ASN A 1 132 ? -13.059 4.034 5.013 1.00 95.38 132 ASN A C 1
ATOM 1068 O O . ASN A 1 132 ? -13.610 5.049 5.445 1.00 95.38 132 ASN A O 1
ATOM 1072 N N . ALA A 1 133 ? -13.751 2.940 4.679 1.00 96.12 133 ALA A N 1
ATOM 1073 C CA . ALA A 1 133 ? -15.193 2.832 4.885 1.00 96.12 133 ALA A CA 1
ATOM 1074 C C . ALA A 1 133 ? -15.556 2.900 6.378 1.00 96.12 133 ALA A C 1
ATOM 1076 O O . ALA A 1 133 ? -16.412 3.702 6.744 1.00 96.12 133 ALA A O 1
ATOM 1077 N N . ILE A 1 134 ? -14.842 2.163 7.237 1.00 95.94 134 ILE A N 1
ATOM 1078 C CA . ILE A 1 134 ? -15.021 2.218 8.699 1.00 95.94 134 ILE A CA 1
ATOM 1079 C C . ILE A 1 134 ? -14.803 3.647 9.216 1.00 95.94 134 ILE A C 1
ATOM 1081 O O . ILE A 1 134 ? -15.636 4.185 9.940 1.00 95.94 134 ILE A O 1
ATOM 1085 N N . TRP A 1 135 ? -13.729 4.320 8.793 1.00 96.19 135 TRP A N 1
ATOM 1086 C CA . TRP A 1 135 ? -13.483 5.711 9.199 1.00 96.19 135 TRP A CA 1
ATOM 1087 C C . TRP A 1 135 ? -14.563 6.680 8.717 1.00 96.19 135 TRP A C 1
ATOM 1089 O O . TRP A 1 135 ? -14.886 7.643 9.407 1.00 96.19 135 TRP A O 1
ATOM 1099 N N . THR A 1 136 ? -15.134 6.428 7.539 1.00 95.25 136 THR A N 1
ATOM 1100 C CA . THR A 1 136 ? -16.228 7.241 6.998 1.00 95.25 136 THR A CA 1
ATOM 1101 C C . THR A 1 136 ? -17.508 7.070 7.816 1.00 95.25 136 THR A C 1
ATOM 1103 O O . THR A 1 136 ? -18.216 8.051 8.032 1.00 95.25 136 THR A O 1
ATOM 1106 N N . GLU A 1 137 ? -17.793 5.859 8.298 1.00 94.69 137 GLU A N 1
ATOM 1107 C CA . GLU A 1 137 ? -18.927 5.575 9.190 1.00 94.69 137 GLU A CA 1
ATOM 1108 C C . GLU A 1 137 ? -18.782 6.290 10.542 1.00 94.69 137 GLU A C 1
ATOM 1110 O O . GLU A 1 137 ? -19.763 6.807 11.066 1.00 94.69 137 GLU A O 1
ATOM 1115 N N . HIS A 1 138 ? -17.552 6.413 11.047 1.00 94.25 138 HIS A N 1
ATOM 1116 C CA . HIS A 1 138 ? -17.220 7.097 12.303 1.00 94.25 138 HIS A CA 1
ATOM 1117 C C . HIS A 1 138 ? -16.836 8.578 12.134 1.00 94.25 138 HIS A C 1
ATOM 1119 O O . HIS A 1 138 ? -16.224 9.192 13.015 1.00 94.25 138 HIS A O 1
ATOM 1125 N N . LYS A 1 139 ? -17.185 9.197 11.001 1.00 91.31 139 LYS A N 1
ATOM 1126 C CA . LYS A 1 139 ? -16.830 10.597 10.729 1.00 91.31 139 LYS A CA 1
ATOM 1127 C C . LYS A 1 139 ? -17.417 11.563 11.764 1.00 91.31 139 LYS A C 1
ATOM 1129 O O . LYS A 1 139 ? -16.746 12.523 12.145 1.00 91.31 139 LYS A O 1
ATOM 1134 N N . ASP A 1 140 ? -18.637 11.295 12.225 1.00 92.69 140 ASP A N 1
ATOM 1135 C CA . ASP A 1 140 ? -19.337 12.118 13.218 1.00 92.69 140 ASP A CA 1
ATOM 1136 C C . ASP A 1 140 ? -18.853 11.857 14.658 1.00 92.69 140 ASP A C 1
ATOM 1138 O O . ASP A 1 140 ? -19.045 12.699 15.534 1.00 92.69 140 ASP A O 1
ATOM 1142 N N . ASP A 1 141 ? -18.131 10.753 14.880 1.00 92.06 141 ASP A N 1
ATOM 1143 C CA . ASP A 1 141 ? -17.526 10.389 16.169 1.00 92.06 141 ASP A CA 1
ATOM 1144 C C . ASP A 1 141 ? -16.153 11.054 16.387 1.00 92.06 141 ASP A C 1
ATOM 1146 O O . ASP A 1 141 ? -15.470 10.807 17.380 1.00 92.06 141 ASP A O 1
ATOM 1150 N N . GLY A 1 142 ? -15.721 11.912 15.455 1.00 91.94 142 GLY A N 1
ATOM 1151 C CA . GLY A 1 142 ? -14.471 12.666 15.561 1.00 91.94 142 GLY A CA 1
ATOM 1152 C C . GLY A 1 142 ? -13.219 11.899 15.128 1.00 91.94 142 GLY A C 1
ATOM 1153 O O . GLY A 1 142 ? -12.112 12.387 15.346 1.00 91.94 142 GLY A O 1
ATOM 1154 N N . TRP A 1 143 ? -13.361 10.741 14.473 1.00 93.75 143 TRP A N 1
ATOM 1155 C CA . TRP A 1 143 ? -12.223 9.913 14.044 1.00 93.75 143 TRP A CA 1
ATOM 1156 C C . TRP A 1 143 ? -11.352 10.559 12.957 1.00 93.75 143 TRP A C 1
ATOM 1158 O O . TRP A 1 143 ? -10.188 10.190 12.782 1.00 93.75 143 TRP A O 1
ATOM 1168 N N . GLY A 1 144 ? -11.8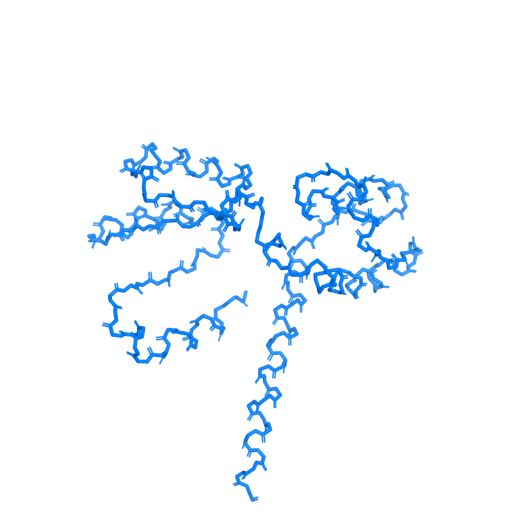98 11.534 12.228 1.00 92.38 144 GLY A N 1
ATOM 1169 C CA . GLY A 1 144 ? -11.194 12.224 11.152 1.00 92.38 144 GLY A CA 1
ATOM 1170 C C . GLY A 1 144 ? -11.035 11.347 9.909 1.00 92.38 144 GLY A C 1
ATOM 1171 O O . GLY A 1 144 ? -12.010 10.785 9.417 1.00 92.38 144 GLY A O 1
ATOM 1172 N N . GLN A 1 145 ? -9.817 11.273 9.368 1.00 93.56 145 GLN A N 1
ATOM 1173 C CA . GLN A 1 145 ? -9.485 10.456 8.197 1.00 93.56 145 GLN A CA 1
ATOM 1174 C C . GLN A 1 145 ? -8.534 9.323 8.583 1.00 93.56 145 GLN A C 1
ATOM 1176 O O . GLN A 1 145 ? -7.674 9.487 9.455 1.00 93.56 145 GLN A O 1
ATOM 1181 N N . PHE A 1 146 ? -8.690 8.181 7.917 1.00 95.50 146 PHE A N 1
ATOM 1182 C CA . PHE A 1 146 ? -7.732 7.095 8.032 1.00 95.50 146 PHE A CA 1
ATOM 1183 C C . PHE A 1 146 ? -6.411 7.511 7.373 1.00 95.50 146 PHE A C 1
ATOM 1185 O O . PHE A 1 146 ? -6.399 8.025 6.258 1.00 95.50 146 PHE A O 1
ATOM 1192 N N . ASP A 1 147 ? -5.308 7.300 8.080 1.00 94.00 147 ASP A N 1
ATOM 1193 C CA . ASP A 1 147 ? -3.969 7.725 7.689 1.00 94.00 147 ASP A CA 1
ATOM 1194 C C . ASP A 1 147 ? -3.075 6.488 7.588 1.00 94.00 147 ASP A C 1
ATOM 1196 O O . ASP A 1 147 ? -2.511 6.007 8.575 1.00 94.00 147 ASP A O 1
ATOM 1200 N N . ASN A 1 148 ? -2.980 5.939 6.379 1.00 92.00 148 ASN A N 1
ATOM 1201 C CA . ASN A 1 148 ? -2.176 4.751 6.108 1.00 92.00 148 ASN A CA 1
ATOM 1202 C C . ASN A 1 148 ? -0.665 5.034 6.180 1.00 92.00 148 ASN A C 1
ATOM 1204 O O . ASN A 1 148 ? 0.117 4.115 6.448 1.00 92.00 148 ASN A O 1
ATOM 1208 N N . GLU A 1 149 ? -0.235 6.283 5.977 1.00 90.00 149 GLU A N 1
ATOM 1209 C CA . GLU A 1 149 ? 1.171 6.670 6.117 1.00 90.00 149 GLU A CA 1
ATOM 1210 C C . GLU A 1 149 ? 1.619 6.598 7.579 1.00 90.00 149 GLU A C 1
ATOM 1212 O O . GLU A 1 149 ? 2.731 6.142 7.859 1.00 90.00 149 GLU A O 1
ATOM 1217 N N . GLU A 1 150 ? 0.752 6.979 8.520 1.00 91.94 150 GLU A N 1
ATOM 1218 C CA . GLU A 1 150 ? 1.001 6.822 9.956 1.00 91.94 150 GLU A CA 1
ATOM 1219 C C . GLU A 1 150 ? 1.181 5.348 10.336 1.00 91.94 150 GLU A C 1
ATOM 1221 O O . GLU A 1 150 ? 2.133 4.994 11.034 1.00 91.94 150 GLU A O 1
ATOM 1226 N N . ILE A 1 151 ? 0.315 4.465 9.827 1.00 93.94 151 ILE A N 1
ATOM 1227 C CA . ILE A 1 151 ? 0.421 3.018 10.075 1.00 93.94 151 ILE A CA 1
ATOM 1228 C C . ILE A 1 151 ? 1.722 2.468 9.496 1.00 93.94 151 ILE A C 1
ATOM 1230 O O . ILE A 1 151 ? 2.452 1.725 10.156 1.00 93.94 151 ILE A O 1
ATOM 1234 N N . THR A 1 152 ? 2.058 2.890 8.282 1.00 89.44 152 THR A N 1
ATOM 1235 C CA . THR A 1 152 ? 3.312 2.528 7.625 1.00 89.44 152 THR A CA 1
ATOM 1236 C C . THR A 1 152 ? 4.523 2.986 8.435 1.00 89.44 152 THR A C 1
ATOM 1238 O O . THR A 1 152 ? 5.483 2.227 8.601 1.00 89.44 152 THR A O 1
ATOM 1241 N N . ARG A 1 153 ? 4.484 4.205 8.985 1.00 88.19 153 ARG A N 1
ATOM 1242 C CA . ARG A 1 153 ? 5.541 4.736 9.851 1.00 88.19 153 ARG A CA 1
ATOM 1243 C C . ARG A 1 153 ? 5.693 3.888 11.108 1.00 88.19 153 ARG A C 1
ATOM 1245 O O . ARG A 1 153 ? 6.811 3.458 11.387 1.00 88.19 153 ARG A O 1
ATOM 1252 N N . TYR A 1 154 ? 4.592 3.567 11.786 1.00 88.81 154 TYR A N 1
ATOM 1253 C CA . TYR A 1 154 ? 4.594 2.692 12.960 1.00 88.81 154 TYR A CA 1
ATOM 1254 C C . TYR A 1 154 ? 5.236 1.329 12.657 1.00 88.81 154 TYR A C 1
ATOM 1256 O O . TYR A 1 154 ? 6.133 0.885 13.377 1.00 88.81 154 TYR A O 1
ATOM 1264 N N . ILE A 1 155 ? 4.839 0.678 11.559 1.00 87.81 155 ILE A N 1
ATOM 1265 C CA . ILE A 1 155 ? 5.412 -0.613 11.142 1.00 87.81 155 ILE A CA 1
ATOM 1266 C C . ILE A 1 155 ? 6.921 -0.473 10.893 1.00 87.81 155 ILE A C 1
ATOM 1268 O O . ILE A 1 155 ? 7.713 -1.269 11.405 1.00 87.81 155 ILE A O 1
ATOM 1272 N N . CYS A 1 156 ? 7.339 0.562 10.159 1.00 84.06 156 CYS A N 1
ATOM 1273 C CA . CYS A 1 156 ? 8.753 0.824 9.882 1.00 84.06 156 CYS A CA 1
ATOM 1274 C C . CYS A 1 156 ? 9.564 1.035 11.169 1.00 84.06 156 CYS A C 1
ATOM 1276 O O . CYS A 1 156 ? 10.677 0.519 11.286 1.00 84.06 156 CYS A O 1
ATOM 1278 N N . GLU A 1 157 ? 9.019 1.768 12.138 1.00 83.62 157 GLU A N 1
ATOM 1279 C CA . GLU A 1 157 ? 9.652 2.005 13.437 1.00 83.62 157 GLU A CA 1
ATOM 1280 C C . GLU A 1 157 ? 9.822 0.707 14.230 1.00 83.62 157 GLU A C 1
ATOM 1282 O O . GLU A 1 157 ? 10.903 0.454 14.767 1.00 83.62 157 GLU A O 1
ATOM 1287 N N . LYS A 1 158 ? 8.803 -0.161 14.259 1.00 83.81 158 LYS A N 1
ATOM 1288 C CA . LYS A 1 158 ? 8.893 -1.462 14.941 1.00 83.81 158 LYS A CA 1
ATOM 1289 C C . LYS A 1 158 ? 9.909 -2.392 14.285 1.00 83.81 158 LYS A C 1
ATOM 1291 O O . LYS A 1 158 ? 10.708 -3.001 14.996 1.00 83.81 158 LYS A O 1
ATOM 1296 N N . ILE A 1 159 ? 9.945 -2.457 12.954 1.00 80.44 159 ILE A N 1
ATOM 1297 C CA . ILE A 1 159 ? 10.950 -3.244 12.223 1.00 80.44 159 ILE A CA 1
ATOM 1298 C C . ILE A 1 159 ? 12.359 -2.714 12.510 1.00 80.44 159 ILE A C 1
ATOM 1300 O O . ILE A 1 159 ? 13.269 -3.494 12.799 1.00 80.44 159 ILE A O 1
ATOM 1304 N N . ALA A 1 160 ? 12.551 -1.393 12.467 1.00 76.19 160 ALA A N 1
ATOM 1305 C CA . ALA A 1 160 ? 13.837 -0.775 12.777 1.00 76.19 160 ALA A CA 1
ATOM 1306 C C . ALA A 1 160 ? 14.274 -1.071 14.220 1.00 76.19 160 ALA A C 1
ATOM 1308 O O . ALA A 1 160 ? 15.437 -1.404 14.447 1.00 76.19 160 ALA A O 1
ATOM 1309 N N . PHE A 1 161 ? 13.345 -1.022 15.177 1.00 73.31 161 PHE A N 1
ATOM 1310 C CA . PHE A 1 161 ? 13.610 -1.351 16.575 1.00 73.31 161 PHE A CA 1
ATOM 1311 C C . PHE A 1 161 ? 14.023 -2.819 16.764 1.00 73.31 161 PHE A C 1
ATOM 1313 O O . PHE A 1 161 ? 15.030 -3.086 17.417 1.00 73.31 161 PHE A O 1
ATOM 1320 N N . ILE A 1 162 ? 13.311 -3.770 16.145 1.00 71.94 162 ILE A N 1
ATOM 1321 C CA . ILE A 1 162 ? 13.674 -5.200 16.173 1.00 71.94 162 ILE A CA 1
ATOM 1322 C C . ILE A 1 162 ? 15.068 -5.412 15.571 1.00 71.94 162 ILE A C 1
ATOM 1324 O O . ILE A 1 162 ? 15.897 -6.120 16.145 1.00 71.94 162 ILE A O 1
ATOM 1328 N N . LYS A 1 163 ? 15.359 -4.761 14.438 1.00 58.09 163 LYS A N 1
ATOM 1329 C CA . LYS A 1 163 ? 16.669 -4.840 13.779 1.00 58.09 163 LYS A CA 1
ATOM 1330 C C . LYS A 1 163 ? 17.789 -4.301 14.673 1.00 58.09 163 LYS A C 1
ATOM 1332 O O . LYS A 1 163 ? 18.852 -4.913 14.738 1.00 58.09 163 LYS A O 1
ATOM 1337 N N . LEU A 1 164 ? 17.558 -3.183 15.364 1.00 54.56 164 LEU A N 1
ATOM 1338 C CA . LEU A 1 164 ? 18.506 -2.633 16.334 1.00 54.56 164 LEU A CA 1
ATOM 1339 C C . LEU A 1 164 ? 18.728 -3.607 17.495 1.00 54.56 164 LEU A C 1
ATOM 1341 O O . LEU A 1 164 ? 19.877 -3.903 17.809 1.00 54.56 164 LEU A O 1
ATOM 1345 N N . PHE A 1 165 ? 17.660 -4.152 18.085 1.00 52.41 165 PHE A N 1
ATOM 1346 C CA . PHE A 1 165 ? 17.760 -5.127 19.175 1.00 52.41 165 PHE A CA 1
ATOM 1347 C C . PHE A 1 165 ? 18.617 -6.340 18.789 1.00 52.41 165 PHE A C 1
ATOM 1349 O O . PHE A 1 165 ? 19.497 -6.733 19.552 1.00 52.41 165 PHE A O 1
ATOM 1356 N N . PHE A 1 166 ? 18.426 -6.879 17.581 1.00 48.50 166 PHE A N 1
ATOM 1357 C CA . PHE A 1 166 ? 19.235 -7.986 17.069 1.00 48.50 166 PHE A CA 1
ATOM 1358 C C . PHE A 1 166 ? 20.729 -7.622 16.989 1.00 48.50 166 PHE A C 1
ATOM 1360 O O . PHE A 1 166 ? 21.566 -8.342 17.532 1.00 48.50 166 PHE A O 1
ATOM 1367 N N . ILE A 1 167 ? 21.063 -6.458 16.415 1.00 56.81 167 ILE A N 1
ATOM 1368 C CA . ILE A 1 167 ? 22.452 -5.966 16.308 1.00 56.81 167 ILE A CA 1
ATOM 1369 C C . ILE A 1 167 ? 23.096 -5.792 17.695 1.00 56.81 167 ILE A C 1
ATOM 1371 O O . ILE A 1 167 ? 24.250 -6.175 17.902 1.00 56.81 167 ILE A O 1
ATOM 1375 N N . TYR A 1 168 ? 22.358 -5.242 18.663 1.00 56.78 168 TYR A N 1
ATOM 1376 C CA . TYR A 1 168 ? 22.848 -5.102 20.037 1.00 56.78 168 TYR A CA 1
ATOM 1377 C C . TYR A 1 168 ? 23.035 -6.458 20.724 1.00 56.78 168 TYR A C 1
ATOM 1379 O O . TYR A 1 168 ? 24.019 -6.635 21.442 1.00 56.78 168 TYR A O 1
ATOM 1387 N N . SER A 1 169 ? 22.150 -7.429 20.486 1.00 57.25 169 SER A N 1
ATOM 1388 C CA . SER A 1 169 ? 22.269 -8.770 21.068 1.00 57.25 169 SER A CA 1
ATOM 1389 C C . SER A 1 169 ? 23.492 -9.539 20.554 1.00 57.25 169 SER A C 1
ATOM 1391 O O . SER A 1 169 ? 24.190 -10.153 21.356 1.00 57.25 169 SER A O 1
ATOM 1393 N N . GLU A 1 170 ? 23.841 -9.421 19.267 1.00 53.03 170 GLU A N 1
ATOM 1394 C CA . GLU A 1 170 ? 25.066 -10.025 18.714 1.00 53.03 170 GLU A CA 1
ATOM 1395 C C . GLU A 1 170 ? 26.335 -9.317 19.208 1.00 53.03 170 GLU A C 1
ATOM 1397 O O . GLU A 1 170 ? 27.332 -9.966 19.524 1.00 53.03 170 GLU A O 1
ATOM 1402 N N . SER A 1 171 ? 26.286 -7.991 19.362 1.00 51.03 171 SER A N 1
ATOM 1403 C CA . SER A 1 171 ? 27.410 -7.204 19.897 1.00 51.03 171 SER A CA 1
ATOM 1404 C C . SER A 1 171 ? 27.678 -7.489 21.383 1.00 51.03 171 SER A C 1
ATOM 1406 O O . SER A 1 171 ? 28.792 -7.294 21.862 1.00 51.03 171 SER A O 1
ATOM 1408 N N . SER A 1 172 ? 26.668 -7.974 22.111 1.00 46.06 172 SER A N 1
ATOM 1409 C CA . SER A 1 172 ? 26.760 -8.332 23.534 1.00 46.06 172 SER A CA 1
ATOM 1410 C C . SER A 1 172 ? 27.386 -9.713 23.777 1.00 46.06 172 SER A C 1
ATOM 1412 O O . SER A 1 172 ? 27.726 -10.024 24.913 1.00 46.06 172 SER A O 1
ATOM 1414 N N . CYS A 1 173 ? 27.561 -10.536 22.736 1.00 39.22 173 CYS A N 1
ATOM 1415 C CA . CYS A 1 173 ? 28.249 -11.832 22.809 1.00 39.22 173 CYS A CA 1
ATOM 1416 C C . CYS A 1 173 ? 29.759 -11.748 22.501 1.00 39.22 173 CYS A C 1
ATOM 1418 O O . CYS A 1 173 ? 30.416 -12.782 22.412 1.00 39.22 173 CYS A O 1
ATOM 1420 N N . LEU A 1 174 ? 30.312 -10.540 22.339 1.00 39.88 174 LEU A N 1
ATOM 1421 C CA . LEU A 1 174 ? 31.732 -10.293 22.048 1.00 39.88 174 LEU A CA 1
ATOM 1422 C C . LEU A 1 174 ? 32.521 -9.681 23.226 1.00 39.88 174 LEU A C 1
ATOM 1424 O O . LEU A 1 174 ? 33.579 -9.092 23.006 1.00 39.88 174 LEU A O 1
ATOM 1428 N N . ILE A 1 175 ? 32.046 -9.841 24.468 1.00 36.91 175 ILE A N 1
ATOM 1429 C CA . ILE A 1 175 ? 32.805 -9.500 25.689 1.00 36.91 175 ILE A CA 1
ATOM 1430 C C . ILE A 1 175 ? 32.975 -10.741 26.560 1.00 36.91 175 ILE A C 1
ATOM 1432 O O . ILE A 1 175 ? 31.952 -11.414 26.818 1.00 36.91 175 ILE A O 1
#

Secondary structure (DSSP, 8-state):
--HHHHHHHHTSHHHHTS-------SSHHHHHHHHHHHHHTT----EEE-SSHHHHHHHHHHHHTT--GGGEEE-EETTEE-SSGGGGS-HHHHHHHHHHHHHHHTTTTT--PPPHHHHHTT--SSHHHHHHHHHHHTGGGT-----HHHHHHHHHHHHHHHHHHHHHHHHTT--

Organism: NCBI:txid412755

Radius of gyration: 19.66 Å; chains: 1; bounding box: 52×28×51 Å

Sequence (175 aa):
MYLNAFDKFLEDPNISMNPLNVIATYSKNSVLPLSIFYRDHGYKTFVLLDNGEEAKQISTQLMANDFSKVQTVFFELGSKPIQSIEDYMVLEDYLHAVNQTYEIKLRKEGFTNLTKEDVLDRGKNGVLENLNAIWTEHKDDGWGQFDNEEITRYICEKIAFIKLFFIYSESSCLI

Foldseek 3Di:
DPVVVVVVVCVPVVNVPDPDDDDDLVDLVSQQVVQVVCVVVPDPAAAEDAQEPSRVVSLVVCVVVVDDPRSYHYDDDPNHHARDVCQVDDVVVLLVLVQVVCCVVCVVLPDDRDDPCQQVVCVDRHRQVSVQVVCVVCVVSVSPGDDVVSSVVSVVVVVVVVVVVVVVVVVVVPD